Protein AF-A0A4Q1HIF1-F1 (afdb_monomer)

Secondary structure (DSSP, 8-state):
--------TTSPP-----SEEEEPTTS-EEEESSHHHHHHHHHHHHHHHHHHHHHHHHHHHTT----TT--HHHHHHHHHHHH-

Nearest PDB structures (foldseek):
  6c0w-assembly1_C  TM=6.116E-01  e=8.715E+00  Homo sapiens

Radius of gyration: 23.13 Å; Cα contacts (8 Å, |Δi|>4): 62; chains: 1; bounding box: 42×39×68 Å

Foldseek 3Di:
DDPDPPDDPPDDDDDDPPQDWDQALVRDIDTDGDPVSNVVRNVVRVVLVVLLVVLCVLCVVLVHDDDPPQHNVRSVVSSVVSVD

Mean predicted aligned error: 11.09 Å

Organism: NCBI:txid1750518

pLDDT: mean 82.83, std 10.45, range [46.25, 94.75]

Solvent-accessible surface area (backbone atoms only — not comparable to full-atom values): 5325 Å² total; per-residue (Å²): 134,85,85,76,78,86,73,72,89,78,62,80,89,73,90,65,81,52,70,37,82,44,74,39,76,90,70,48,76,46,78,21,72,46,72,70,51,40,51,52,51,55,51,55,32,54,53,55,52,54,55,39,51,54,45,53,51,55,29,45,76,73,71,44,85,79,59,98,84,59,51,59,72,58,46,52,50,53,44,52,63,74,73,108

Structure (mmCIF, N/CA/C/O backbone):
data_AF-A0A4Q1HIF1-F1
#
_entry.id   AF-A0A4Q1HIF1-F1
#
loop_
_atom_site.group_PDB
_atom_site.id
_atom_site.type_symbol
_atom_site.label_atom_id
_atom_site.label_alt_id
_atom_site.label_comp_id
_atom_site.label_asym_id
_atom_site.label_entity_id
_atom_site.label_seq_id
_atom_site.pdbx_PDB_ins_code
_atom_site.Cartn_x
_atom_site.Cartn_y
_atom_site.Cartn_z
_atom_site.occupancy
_atom_site.B_iso_or_equiv
_atom_site.auth_seq_id
_atom_site.auth_comp_id
_atom_site.auth_asym_id
_atom_site.auth_atom_id
_atom_site.pdbx_PDB_model_num
ATOM 1 N N . MET A 1 1 ? 25.651 30.277 -37.693 1.00 46.25 1 MET A N 1
ATOM 2 C CA . MET A 1 1 ? 25.479 29.107 -36.805 1.00 46.25 1 MET A CA 1
ATOM 3 C C . MET A 1 1 ? 24.353 28.260 -37.376 1.00 46.25 1 MET A C 1
ATOM 5 O O . MET A 1 1 ? 23.231 28.740 -37.438 1.00 46.25 1 MET A O 1
ATOM 9 N N . GLN A 1 2 ? 24.662 27.082 -37.924 1.00 48.25 2 GLN A N 1
ATOM 10 C CA . GLN A 1 2 ? 23.645 26.182 -38.478 1.00 48.25 2 GLN A CA 1
ATOM 11 C C . GLN A 1 2 ? 22.939 25.471 -37.322 1.00 48.25 2 GLN A C 1
ATOM 13 O O . GLN A 1 2 ? 23.574 24.725 -36.583 1.00 48.25 2 GLN A O 1
ATOM 18 N N . ASN A 1 3 ? 21.642 25.723 -37.169 1.00 55.78 3 ASN A N 1
ATOM 19 C CA . ASN A 1 3 ? 20.781 25.056 -36.200 1.00 55.78 3 ASN A CA 1
ATOM 20 C C . ASN A 1 3 ? 20.450 23.656 -36.752 1.00 55.78 3 ASN A C 1
ATOM 22 O O . ASN A 1 3 ? 19.503 23.498 -37.523 1.00 55.78 3 ASN A O 1
ATOM 26 N N . ARG A 1 4 ? 21.303 22.660 -36.476 1.00 58.81 4 ARG A N 1
ATOM 27 C CA . ARG A 1 4 ? 21.051 21.266 -36.869 1.00 58.81 4 ARG A CA 1
ATOM 28 C C . ARG A 1 4 ? 20.041 20.676 -35.892 1.00 58.81 4 ARG A C 1
ATOM 30 O O . ARG A 1 4 ? 20.270 20.646 -34.691 1.00 58.81 4 ARG A O 1
ATOM 37 N N . ASN A 1 5 ? 18.888 20.273 -36.411 1.00 64.19 5 ASN A N 1
ATOM 38 C CA . ASN A 1 5 ? 17.876 19.567 -35.641 1.00 64.19 5 ASN A CA 1
ATOM 39 C C . ASN A 1 5 ? 18.281 18.085 -35.583 1.00 64.19 5 ASN A C 1
ATOM 41 O O . ASN A 1 5 ? 17.951 17.329 -36.492 1.00 64.19 5 ASN A O 1
ATOM 45 N N . ASP A 1 6 ? 19.018 17.684 -34.544 1.00 64.81 6 ASP A N 1
ATOM 46 C CA . ASP A 1 6 ? 19.544 16.319 -34.330 1.00 64.81 6 ASP A CA 1
ATOM 47 C C . ASP A 1 6 ? 18.461 15.290 -33.928 1.00 64.81 6 ASP A C 1
ATOM 49 O O . ASP A 1 6 ? 18.720 14.305 -33.234 1.00 64.81 6 ASP A O 1
ATOM 53 N N . ARG A 1 7 ? 17.205 15.500 -34.334 1.00 69.38 7 ARG A N 1
ATOM 54 C CA . ARG A 1 7 ? 16.111 14.565 -34.053 1.00 69.38 7 ARG A CA 1
ATOM 55 C C . ARG A 1 7 ? 16.099 13.472 -35.117 1.00 69.38 7 ARG A C 1
ATOM 57 O O . ARG A 1 7 ? 15.657 13.682 -36.242 1.00 69.38 7 ARG A O 1
ATOM 64 N N . ASN A 1 8 ? 16.602 12.296 -34.752 1.00 67.81 8 ASN A N 1
ATOM 65 C CA . ASN A 1 8 ? 16.577 11.105 -35.597 1.00 67.81 8 ASN A CA 1
ATOM 66 C C . ASN A 1 8 ? 15.191 10.434 -35.540 1.00 67.81 8 ASN A C 1
ATOM 68 O O . ASN A 1 8 ? 14.908 9.654 -34.636 1.00 67.81 8 ASN A O 1
ATOM 72 N N . PHE A 1 9 ? 14.325 10.747 -36.506 1.00 69.69 9 PHE A N 1
ATOM 73 C CA . PHE A 1 9 ? 12.948 10.231 -36.584 1.00 69.69 9 PHE A CA 1
ATOM 74 C C . PHE A 1 9 ? 12.838 8.792 -37.119 1.00 69.69 9 PHE A C 1
ATOM 76 O O . PHE A 1 9 ? 11.740 8.246 -37.169 1.00 69.69 9 PHE A O 1
ATOM 83 N N . THR A 1 10 ? 13.951 8.178 -37.532 1.00 79.06 10 THR A N 1
ATOM 84 C CA . THR A 1 10 ? 13.992 6.828 -38.123 1.00 79.06 10 THR A CA 1
ATOM 85 C C . THR A 1 10 ? 14.727 5.810 -37.252 1.00 79.06 1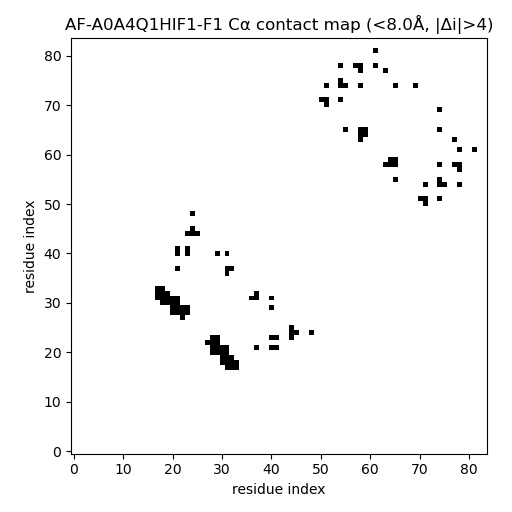0 THR A C 1
ATOM 87 O O . THR A 1 10 ? 14.967 4.688 -37.693 1.00 79.06 10 THR A O 1
ATOM 90 N N . ALA A 1 11 ? 15.128 6.186 -36.034 1.00 77.56 11 ALA A N 1
ATOM 91 C CA . ALA A 1 11 ? 15.741 5.251 -35.100 1.00 77.56 11 ALA A CA 1
ATOM 92 C C . ALA A 1 11 ? 14.755 4.116 -34.746 1.00 77.56 11 ALA A C 1
ATOM 94 O O . ALA A 1 11 ? 13.556 4.376 -34.606 1.00 77.56 11 ALA A O 1
ATOM 95 N N . PRO A 1 12 ? 15.229 2.863 -34.598 1.00 82.44 12 PRO A N 1
ATOM 96 C CA . PRO A 1 12 ? 14.375 1.769 -34.155 1.00 82.44 12 PRO A CA 1
ATOM 97 C C . PRO A 1 12 ? 13.823 2.078 -32.761 1.00 82.44 12 PRO A C 1
ATOM 99 O O . PRO A 1 12 ? 14.557 2.523 -31.877 1.00 82.44 12 PRO A O 1
ATOM 102 N N . TYR A 1 13 ? 12.525 1.844 -32.570 1.00 83.31 13 TYR A N 1
ATOM 103 C CA . TYR A 1 13 ? 11.900 1.978 -31.261 1.00 83.31 13 TYR A CA 1
ATOM 104 C C . TYR A 1 13 ? 12.510 0.959 -30.295 1.00 83.31 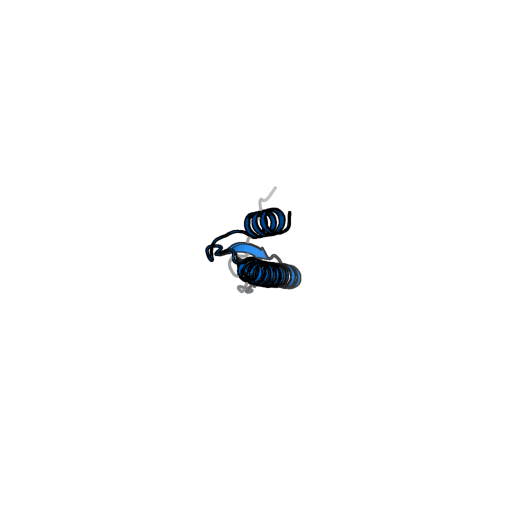13 TYR A C 1
ATOM 106 O O . TYR A 1 13 ? 12.500 -0.243 -30.561 1.00 83.31 13 TYR A O 1
ATOM 114 N N . VAL A 1 14 ? 13.024 1.449 -29.169 1.00 85.81 14 VAL A N 1
ATOM 115 C CA . VAL A 1 14 ? 13.473 0.619 -28.052 1.00 85.81 14 VAL A CA 1
ATOM 116 C C . VAL A 1 14 ? 12.415 0.739 -26.969 1.00 85.81 14 VAL A C 1
ATOM 118 O O . VAL A 1 14 ? 12.180 1.834 -26.458 1.00 85.81 14 VAL A O 1
ATOM 121 N N . PHE A 1 15 ? 11.761 -0.374 -26.639 1.00 89.62 15 PHE A N 1
ATOM 122 C CA . PHE A 1 15 ? 10.830 -0.398 -25.520 1.00 89.62 15 PHE A CA 1
ATOM 123 C C . PHE A 1 15 ? 11.594 -0.107 -24.228 1.00 89.62 15 PHE A C 1
ATOM 125 O O . PHE A 1 15 ? 12.569 -0.787 -23.908 1.00 89.62 15 PHE A O 1
ATOM 132 N N . GLN A 1 16 ? 11.146 0.914 -23.505 1.00 89.12 16 GLN A N 1
ATOM 133 C CA . GLN A 1 16 ? 11.586 1.191 -22.148 1.00 89.12 16 GLN A CA 1
ATOM 134 C C . GLN A 1 16 ? 10.445 0.809 -21.219 1.00 89.12 16 GLN A C 1
ATOM 136 O O . GLN A 1 16 ? 9.352 1.363 -21.317 1.00 89.12 16 GLN A O 1
ATOM 141 N N . GLU A 1 17 ? 10.699 -0.165 -20.350 1.00 91.56 17 GLU A N 1
ATOM 142 C CA . GLU A 1 17 ? 9.715 -0.611 -19.362 1.00 91.56 17 GLU A CA 1
ATOM 143 C C . GLU A 1 17 ? 9.429 0.473 -18.316 1.00 91.56 17 GLU A C 1
ATOM 145 O O . GLU A 1 17 ? 8.303 0.591 -17.842 1.00 91.56 17 GLU A O 1
ATOM 150 N N . TYR A 1 18 ? 10.437 1.285 -17.997 1.00 94.00 18 TYR A N 1
ATOM 151 C CA . TYR A 1 18 ? 10.368 2.333 -16.989 1.00 94.00 18 TYR A CA 1
ATOM 152 C C . TYR A 1 18 ? 10.500 3.723 -17.629 1.00 94.00 18 TYR A C 1
ATOM 154 O O . TYR A 1 18 ? 11.210 3.870 -18.629 1.00 94.00 18 TYR A O 1
ATOM 162 N N . PRO A 1 19 ? 9.872 4.759 -17.048 1.00 94.44 19 PRO A N 1
ATOM 163 C CA . PRO A 1 19 ? 9.069 4.714 -15.826 1.00 94.44 19 PRO A CA 1
ATOM 164 C C . PRO A 1 19 ? 7.669 4.113 -16.048 1.00 94.44 19 PRO A C 1
ATOM 166 O O . PRO A 1 19 ? 7.063 4.316 -17.101 1.00 94.44 19 PRO A O 1
ATOM 169 N 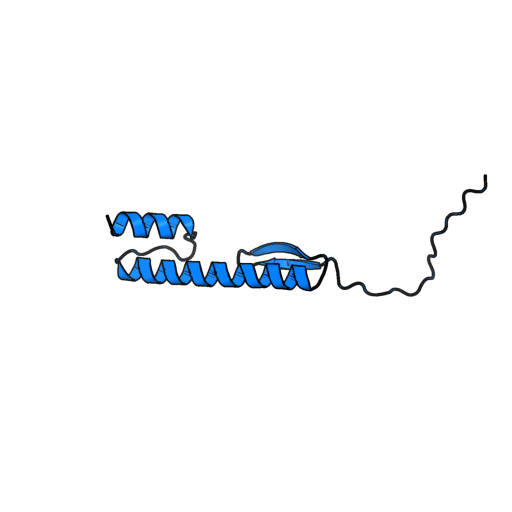N . LYS A 1 20 ? 7.133 3.403 -15.045 1.00 94.31 20 LYS A N 1
ATOM 170 C CA . LYS A 1 20 ? 5.788 2.794 -15.086 1.00 94.31 20 LYS A CA 1
ATOM 171 C C . LYS A 1 20 ? 4.945 3.135 -13.862 1.00 94.31 20 LYS A C 1
ATOM 173 O O . LYS A 1 20 ? 5.466 3.365 -12.776 1.00 94.31 20 LYS A O 1
ATOM 178 N N . TRP A 1 21 ? 3.626 3.159 -14.046 1.00 94.75 21 TRP A N 1
ATOM 179 C CA . TRP A 1 21 ? 2.664 3.371 -12.963 1.00 94.75 21 TRP A CA 1
ATOM 180 C C . TRP A 1 21 ? 2.344 2.053 -12.257 1.00 94.75 21 TRP A C 1
ATOM 182 O O . TRP A 1 21 ? 1.798 1.139 -12.874 1.00 94.75 21 TRP A O 1
ATOM 192 N N . VAL A 1 22 ? 2.623 1.994 -10.961 1.00 92.19 22 VAL A N 1
ATOM 193 C CA . VAL A 1 22 ? 2.298 0.889 -10.055 1.00 92.19 22 VAL A CA 1
ATOM 194 C C . VAL A 1 22 ? 1.068 1.283 -9.237 1.00 92.19 22 VAL A C 1
ATOM 196 O O . VAL A 1 22 ? 0.947 2.432 -8.813 1.00 92.19 22 VAL A O 1
ATOM 199 N N . THR A 1 23 ? 0.126 0.358 -9.052 1.00 91.25 23 THR A N 1
ATOM 200 C CA . THR A 1 23 ? -1.040 0.567 -8.174 1.00 91.25 23 THR A CA 1
ATOM 201 C C . THR A 1 23 ? -0.756 -0.095 -6.834 1.00 91.25 23 THR A C 1
ATOM 203 O O . THR A 1 23 ? -0.457 -1.286 -6.811 1.00 91.25 23 THR A O 1
ATOM 206 N N . LEU A 1 24 ? -0.823 0.678 -5.753 1.00 87.69 24 LEU A N 1
ATOM 207 C CA . LEU A 1 24 ? -0.614 0.193 -4.392 1.00 87.69 24 LEU A CA 1
ATOM 208 C C . LEU A 1 24 ? -1.888 -0.472 -3.843 1.00 87.69 24 LEU A C 1
ATOM 210 O O . LEU A 1 24 ? -2.971 -0.349 -4.424 1.00 87.69 24 LEU A O 1
ATOM 214 N N . ALA A 1 25 ? -1.765 -1.156 -2.706 1.00 78.25 25 ALA A N 1
ATOM 215 C CA . ALA A 1 25 ? -2.873 -1.810 -2.007 1.00 78.25 25 ALA A CA 1
ATOM 216 C C . ALA A 1 25 ? -4.015 -0.849 -1.619 1.00 78.25 25 ALA A C 1
ATOM 218 O O . ALA A 1 25 ? -5.190 -1.214 -1.671 1.00 78.25 25 ALA A O 1
ATOM 219 N N . ASP A 1 26 ? -3.690 0.410 -1.316 1.00 73.50 26 ASP A N 1
ATOM 220 C CA . ASP A 1 26 ? -4.667 1.465 -1.018 1.00 73.50 26 ASP A CA 1
ATOM 221 C C . ASP A 1 26 ? -5.414 1.991 -2.268 1.00 73.50 26 ASP A C 1
ATOM 223 O O . ASP A 1 26 ? -6.334 2.807 -2.163 1.00 73.50 26 ASP A O 1
ATOM 227 N N . GLY A 1 27 ? -5.043 1.515 -3.4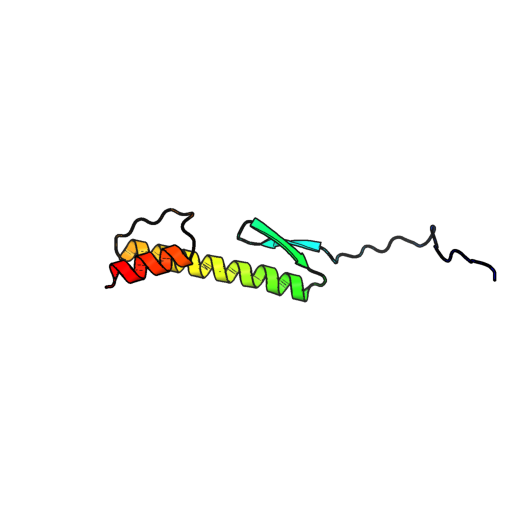62 1.00 79.00 27 GLY A N 1
ATOM 228 C CA . GLY A 1 27 ? -5.584 1.940 -4.751 1.00 79.00 27 GLY A CA 1
ATOM 229 C C . GLY A 1 27 ? -4.962 3.224 -5.311 1.00 79.00 27 GLY A C 1
ATOM 230 O O . GLY A 1 27 ? -5.351 3.660 -6.401 1.00 79.00 27 GLY A O 1
ATOM 231 N N . SER A 1 28 ? -4.004 3.833 -4.609 1.00 84.56 28 SER A N 1
ATOM 232 C CA . SER A 1 28 ? -3.218 4.952 -5.121 1.00 84.56 28 SER A CA 1
ATOM 233 C C . SER A 1 28 ? -2.242 4.487 -6.209 1.00 84.56 28 SER A C 1
ATOM 235 O O . SER A 1 28 ? -1.928 3.301 -6.346 1.00 84.56 28 SER A O 1
ATOM 237 N N . LYS A 1 29 ? -1.797 5.427 -7.051 1.00 92.69 29 LYS A N 1
ATOM 238 C CA . LYS A 1 29 ? -0.854 5.154 -8.141 1.00 92.69 29 LYS A CA 1
ATOM 239 C C . LYS A 1 29 ? 0.459 5.873 -7.890 1.00 92.69 29 LYS A C 1
ATOM 241 O O . LYS A 1 29 ? 0.465 7.093 -7.743 1.00 92.69 29 LYS A O 1
ATOM 246 N N . MET A 1 30 ? 1.553 5.122 -7.927 1.00 91.56 30 MET A N 1
ATOM 247 C CA . MET A 1 30 ? 2.917 5.622 -7.763 1.00 91.56 30 MET A CA 1
ATOM 248 C C . MET A 1 30 ? 3.742 5.322 -9.014 1.00 91.56 30 MET A C 1
ATOM 250 O O . MET A 1 30 ? 3.514 4.323 -9.695 1.00 91.56 30 MET A O 1
ATOM 254 N N . LEU A 1 31 ? 4.671 6.213 -9.357 1.00 94.44 31 LEU A N 1
ATOM 255 C CA . LEU A 1 31 ? 5.550 6.045 -10.513 1.00 94.44 31 LEU A CA 1
ATOM 256 C C . LEU A 1 31 ? 6.851 5.369 -10.066 1.00 94.44 31 LEU A C 1
ATOM 258 O O . LEU A 1 31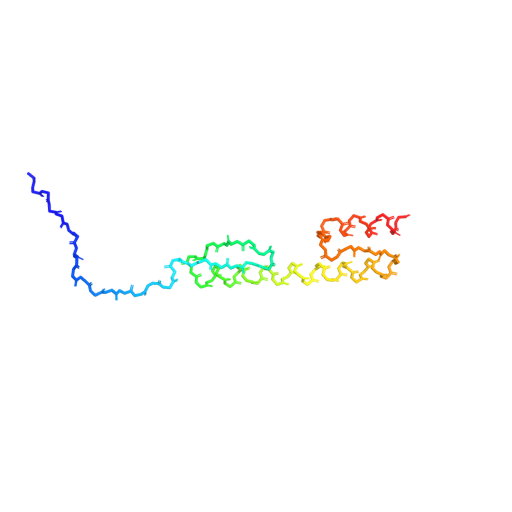 ? 7.557 5.925 -9.231 1.00 94.44 31 LEU A O 1
ATOM 262 N N . ALA A 1 32 ? 7.171 4.215 -10.647 1.00 94.62 32 ALA A N 1
ATOM 263 C CA . ALA A 1 32 ? 8.454 3.542 -10.472 1.00 94.62 32 ALA A CA 1
ATOM 264 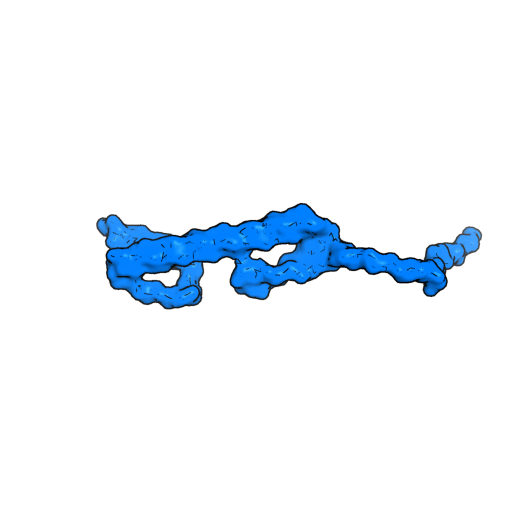C C . ALA A 1 32 ? 9.370 3.859 -11.659 1.00 94.62 32 ALA A C 1
ATOM 266 O O . ALA A 1 32 ? 8.978 3.669 -12.815 1.00 94.62 32 ALA A O 1
ATOM 267 N N . ASN A 1 33 ? 10.588 4.330 -11.391 1.00 93.88 33 ASN A N 1
ATOM 268 C CA . ASN A 1 33 ? 11.578 4.666 -12.421 1.00 93.88 33 ASN A CA 1
ATOM 269 C C . ASN A 1 33 ? 12.531 3.504 -12.738 1.00 93.88 33 ASN A C 1
ATOM 271 O O . ASN A 1 33 ? 13.284 3.580 -13.708 1.00 93.88 33 ASN A O 1
ATOM 275 N N . ASN A 1 34 ? 12.513 2.446 -11.930 1.00 94.62 34 ASN A N 1
ATOM 276 C CA . ASN A 1 34 ? 13.306 1.230 -12.087 1.00 94.62 34 ASN A CA 1
ATOM 277 C C . ASN A 1 34 ? 12.641 0.061 -11.332 1.00 94.62 34 ASN A C 1
ATOM 279 O O . ASN A 1 34 ? 11.639 0.253 -10.640 1.00 94.62 34 ASN A O 1
ATOM 283 N N . ALA A 1 35 ? 13.196 -1.142 -11.497 1.00 93.00 35 ALA A N 1
ATOM 284 C CA . ALA A 1 35 ? 12.680 -2.361 -10.874 1.00 93.00 35 ALA A CA 1
ATOM 285 C C . ALA A 1 35 ? 12.776 -2.330 -9.339 1.00 93.00 35 ALA A C 1
ATOM 287 O O . ALA A 1 35 ? 11.841 -2.754 -8.667 1.00 93.00 35 ALA A O 1
ATOM 288 N N . ASP A 1 36 ? 13.857 -1.769 -8.789 1.00 91.94 36 ASP A N 1
ATOM 289 C CA . ASP A 1 36 ? 14.060 -1.688 -7.337 1.00 91.94 36 ASP A CA 1
ATOM 290 C C . ASP A 1 36 ? 12.993 -0.788 -6.681 1.00 91.94 36 ASP A C 1
ATOM 292 O O . ASP A 1 36 ? 12.429 -1.121 -5.642 1.00 91.94 36 ASP A O 1
ATOM 296 N N . GLU A 1 37 ? 12.657 0.342 -7.314 1.00 90.81 37 GLU A N 1
ATOM 297 C CA . GLU A 1 37 ? 11.586 1.238 -6.867 1.00 90.81 37 GLU A CA 1
ATOM 298 C C . GLU A 1 37 ? 10.211 0.566 -6.921 1.00 90.81 37 GLU A C 1
ATOM 300 O O . GLU A 1 37 ? 9.397 0.771 -6.023 1.00 90.81 37 GLU A O 1
ATOM 305 N N . GLU A 1 38 ? 9.935 -0.244 -7.946 1.00 90.62 38 GLU A N 1
ATOM 306 C CA . GLU A 1 38 ? 8.699 -1.030 -7.995 1.00 90.62 38 GLU A CA 1
ATOM 307 C C . GLU A 1 38 ? 8.631 -2.040 -6.846 1.00 90.62 38 GLU A C 1
ATOM 309 O O . GLU A 1 38 ? 7.596 -2.124 -6.186 1.00 90.62 38 GLU A O 1
ATOM 314 N N . GLU A 1 39 ? 9.711 -2.781 -6.587 1.00 88.44 39 GLU A N 1
ATOM 315 C CA . GLU A 1 39 ? 9.748 -3.785 -5.520 1.00 88.44 39 GLU A CA 1
ATOM 316 C C . GLU A 1 39 ? 9.500 -3.150 -4.147 1.00 88.44 39 GLU A C 1
ATOM 318 O O . GLU A 1 39 ? 8.684 -3.655 -3.374 1.00 88.44 39 GLU A O 1
ATOM 323 N N . VAL A 1 40 ? 10.119 -1.998 -3.872 1.00 87.81 40 VAL A N 1
ATOM 324 C CA . VAL A 1 40 ? 9.895 -1.242 -2.629 1.00 87.81 40 VAL A CA 1
ATOM 325 C C . VAL A 1 40 ? 8.441 -0.782 -2.507 1.00 87.81 40 VAL A C 1
ATOM 327 O O . VAL A 1 40 ? 7.846 -0.913 -1.438 1.00 87.81 40 VAL A O 1
ATOM 330 N N . LEU A 1 41 ? 7.851 -0.262 -3.587 1.00 85.38 41 LEU A N 1
ATOM 331 C CA . LEU A 1 41 ? 6.463 0.210 -3.593 1.00 85.38 41 LEU A CA 1
ATOM 332 C C . LEU A 1 41 ? 5.467 -0.932 -3.350 1.00 85.38 41 LEU A C 1
ATOM 334 O O . LEU A 1 41 ? 4.546 -0.792 -2.545 1.00 85.38 41 LEU A O 1
ATOM 338 N N . VAL A 1 42 ? 5.656 -2.069 -4.022 1.00 82.25 42 VAL A N 1
ATOM 339 C CA . VAL A 1 42 ? 4.795 -3.246 -3.852 1.00 82.25 42 VAL A CA 1
ATOM 340 C C . VAL A 1 42 ? 4.977 -3.849 -2.459 1.00 82.25 42 VAL A C 1
ATOM 342 O O . VAL A 1 42 ? 3.979 -4.138 -1.800 1.00 82.25 42 VAL A O 1
ATOM 345 N N . GLY A 1 43 ? 6.218 -3.983 -1.983 1.00 77.25 43 GLY A N 1
ATOM 346 C CA . GLY A 1 43 ? 6.530 -4.510 -0.654 1.00 77.25 43 GLY A CA 1
ATOM 347 C C . GLY A 1 43 ? 5.893 -3.690 0.468 1.00 77.25 43 GLY A C 1
ATOM 348 O O . GLY A 1 43 ? 5.160 -4.247 1.281 1.00 77.25 43 GLY A O 1
ATOM 349 N N . ALA A 1 44 ? 6.063 -2.363 0.446 1.00 72.12 44 ALA A N 1
ATOM 350 C CA . ALA A 1 44 ? 5.471 -1.473 1.448 1.00 72.12 44 ALA A CA 1
ATOM 351 C C . ALA A 1 44 ? 3.939 -1.602 1.521 1.00 72.12 44 ALA A C 1
ATOM 353 O O . ALA A 1 44 ? 3.359 -1.579 2.603 1.00 72.12 44 ALA A O 1
ATOM 354 N N . SER A 1 45 ? 3.280 -1.793 0.375 1.00 69.44 45 SER A N 1
ATOM 355 C CA . SER A 1 45 ? 1.824 -1.946 0.334 1.00 69.44 45 SER A CA 1
ATOM 356 C C . SER A 1 45 ? 1.319 -3.262 0.939 1.00 69.44 45 SER A C 1
ATOM 358 O O . SER A 1 45 ? 0.213 -3.305 1.474 1.00 69.44 45 SER A O 1
ATOM 360 N N . LEU A 1 46 ? 2.121 -4.331 0.883 1.00 68.94 46 LEU A N 1
ATOM 361 C CA . LEU A 1 46 ? 1.774 -5.623 1.480 1.00 68.94 46 LEU A CA 1
ATOM 362 C C . LEU A 1 46 ? 1.898 -5.591 3.007 1.00 68.94 46 LEU A C 1
ATOM 364 O O . LEU A 1 46 ? 1.074 -6.201 3.691 1.00 68.94 46 LEU A O 1
ATOM 368 N N . ASP A 1 47 ? 2.895 -4.877 3.529 1.00 70.12 47 ASP A N 1
ATOM 369 C CA . ASP A 1 47 ? 3.116 -4.745 4.9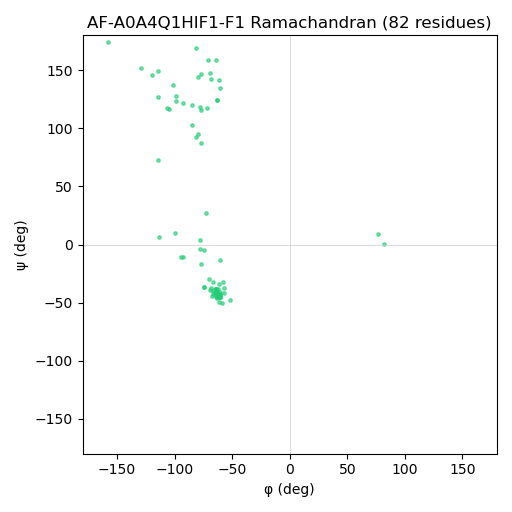71 1.00 70.12 47 ASP A CA 1
ATOM 370 C C . ASP A 1 47 ? 1.972 -3.960 5.641 1.00 70.12 47 ASP A C 1
ATOM 372 O O . ASP A 1 47 ? 1.439 -4.385 6.668 1.00 70.12 47 ASP A O 1
ATOM 376 N N . GLU A 1 48 ? 1.503 -2.872 5.015 1.00 70.31 48 GLU A N 1
ATOM 377 C CA . 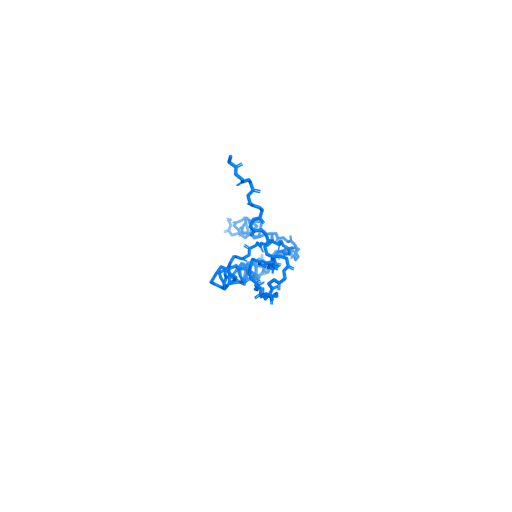GLU A 1 48 ? 0.381 -2.073 5.534 1.00 70.31 48 GLU A CA 1
ATOM 378 C C . GLU A 1 48 ? -0.937 -2.866 5.634 1.00 70.31 48 GLU A C 1
ATOM 380 O O . GLU A 1 48 ? -1.696 -2.709 6.598 1.00 70.31 48 GLU A O 1
ATOM 385 N N . ASP A 1 49 ? -1.219 -3.738 4.662 1.00 70.94 49 ASP A N 1
ATOM 386 C CA . ASP A 1 49 ? -2.421 -4.579 4.675 1.00 70.94 49 ASP A CA 1
ATOM 387 C C . ASP A 1 49 ? -2.361 -5.651 5.777 1.00 70.94 49 ASP A C 1
ATOM 389 O O . ASP A 1 49 ? -3.368 -5.896 6.453 1.00 70.94 49 ASP A O 1
ATOM 393 N N . GLN A 1 50 ? -1.186 -6.253 6.010 1.00 73.25 50 GLN A N 1
ATOM 394 C CA . GLN A 1 50 ? -0.990 -7.213 7.104 1.00 73.25 50 GLN A CA 1
ATOM 395 C C . GLN A 1 50 ? -1.203 -6.556 8.471 1.00 73.25 50 GLN A C 1
ATOM 397 O O . GLN A 1 50 ? -1.903 -7.111 9.326 1.00 73.25 50 GLN A O 1
ATOM 402 N N . ASP A 1 51 ? -0.671 -5.347 8.658 1.00 77.69 51 ASP A N 1
ATOM 403 C CA . ASP A 1 51 ? -0.843 -4.580 9.891 1.00 77.69 51 ASP A CA 1
ATOM 404 C C . ASP A 1 51 ? -2.308 -4.190 10.123 1.00 77.69 51 ASP A C 1
ATOM 406 O O . ASP A 1 51 ? -2.830 -4.308 11.241 1.00 77.69 51 ASP A O 1
ATOM 410 N N . ARG A 1 52 ? -3.024 -3.778 9.070 1.00 83.06 52 ARG A N 1
ATOM 411 C CA . ARG A 1 52 ? -4.453 -3.449 9.166 1.00 83.06 52 ARG A CA 1
ATOM 412 C C . ARG A 1 52 ? -5.286 -4.660 9.580 1.00 83.06 52 ARG A C 1
ATOM 414 O O . ARG A 1 52 ? -6.170 -4.535 10.434 1.00 83.06 52 ARG A O 1
ATOM 421 N N . ASP A 1 53 ? -5.031 -5.818 8.984 1.00 84.06 53 ASP A N 1
ATOM 422 C CA . ASP A 1 53 ? -5.787 -7.035 9.270 1.00 84.06 53 ASP A CA 1
ATOM 423 C C . ASP A 1 53 ? -5.509 -7.548 10.694 1.00 84.06 53 ASP A C 1
ATOM 425 O O . ASP A 1 53 ? -6.448 -7.931 11.403 1.00 84.06 53 ASP A O 1
ATOM 429 N N . ALA A 1 54 ? -4.262 -7.446 11.170 1.00 86.38 54 ALA A N 1
ATOM 430 C CA . ALA A 1 54 ? -3.904 -7.732 12.560 1.00 86.38 54 ALA A CA 1
ATOM 431 C C . ALA A 1 54 ? -4.635 -6.805 13.549 1.00 86.38 54 ALA A C 1
ATOM 433 O O . ALA A 1 54 ? -5.172 -7.261 14.565 1.00 86.38 54 ALA A O 1
ATOM 434 N N . LEU A 1 55 ? -4.728 -5.508 13.240 1.00 87.00 55 LEU A N 1
ATOM 435 C CA . LEU A 1 55 ? -5.477 -4.550 14.056 1.00 87.00 55 LEU A CA 1
ATOM 436 C C . LEU A 1 55 ? -6.984 -4.831 14.043 1.00 87.00 55 LEU A C 1
ATOM 438 O O . LEU A 1 55 ? -7.627 -4.759 15.090 1.00 87.00 55 LEU A O 1
ATOM 442 N N . MET A 1 56 ? -7.567 -5.205 12.901 1.00 88.69 56 MET A N 1
ATOM 443 C CA . MET A 1 56 ? -8.977 -5.607 12.856 1.00 88.69 56 MET A CA 1
ATOM 444 C C . MET A 1 56 ? -9.252 -6.862 13.688 1.00 88.69 56 MET A C 1
ATOM 446 O O . MET A 1 56 ? -10.281 -6.918 14.365 1.00 88.69 56 MET A O 1
ATOM 450 N N . ALA A 1 57 ? -8.361 -7.858 13.655 1.00 89.31 57 ALA A N 1
ATOM 451 C CA . ALA A 1 57 ? -8.482 -9.055 14.484 1.00 89.31 57 ALA A CA 1
ATOM 452 C C . ALA A 1 57 ? -8.440 -8.696 15.976 1.00 89.31 57 ALA A C 1
ATOM 454 O O . ALA A 1 57 ? -9.360 -9.047 16.716 1.00 89.31 57 ALA A O 1
ATOM 455 N N . LYS A 1 58 ? -7.454 -7.894 16.390 1.00 87.44 58 LYS A N 1
ATOM 456 C CA . LYS A 1 58 ? -7.312 -7.433 17.778 1.00 87.44 58 LYS A CA 1
ATOM 457 C C . LYS A 1 58 ? -8.513 -6.611 18.254 1.00 87.44 58 LYS A C 1
ATOM 459 O O . LYS A 1 58 ? -8.982 -6.784 19.375 1.00 87.44 58 LYS A O 1
ATOM 464 N N . ALA A 1 59 ? -9.056 -5.739 17.406 1.00 88.94 59 ALA A N 1
ATOM 465 C CA . ALA A 1 59 ? -10.265 -4.984 17.725 1.00 88.94 59 ALA A CA 1
ATOM 466 C C . ALA A 1 59 ? -11.478 -5.913 17.936 1.00 88.94 59 ALA A C 1
ATOM 468 O O . ALA A 1 59 ? -12.223 -5.737 18.899 1.00 88.94 59 ALA A O 1
ATOM 469 N N . LYS A 1 60 ? -11.646 -6.940 17.092 1.00 88.00 60 LYS A N 1
ATOM 470 C CA . LYS A 1 60 ? -12.717 -7.940 17.247 1.00 88.00 60 LYS A CA 1
ATOM 471 C C . LYS A 1 60 ? -12.579 -8.766 18.525 1.00 88.00 60 LYS A C 1
ATOM 473 O O . LYS A 1 60 ? -13.591 -9.043 19.161 1.00 88.00 60 LYS A O 1
ATOM 478 N N . GLU A 1 61 ? -11.359 -9.129 18.921 1.00 90.69 61 GLU A N 1
ATOM 479 C CA . GLU A 1 61 ? -11.095 -9.819 20.196 1.00 90.69 61 GLU A CA 1
ATOM 480 C C . GLU A 1 61 ? -11.516 -8.981 21.410 1.00 90.69 61 GLU A C 1
ATOM 482 O O . GLU A 1 61 ? -12.025 -9.521 22.389 1.00 90.69 61 GLU A O 1
ATOM 487 N N . LEU A 1 62 ? -11.382 -7.655 21.317 1.00 89.25 62 LEU A N 1
ATOM 488 C CA . LEU A 1 62 ? -11.854 -6.705 22.330 1.00 89.25 62 LEU A CA 1
ATOM 489 C C . LEU A 1 62 ? -13.372 -6.449 22.266 1.00 89.25 62 LEU A C 1
ATOM 491 O O . LEU A 1 62 ? -13.890 -5.611 22.999 1.00 89.25 62 LEU A O 1
ATOM 495 N N . GLY A 1 63 ? -14.104 -7.146 21.390 1.00 89.06 63 GLY A N 1
ATOM 496 C CA . GLY A 1 63 ? -15.544 -6.966 21.197 1.00 89.06 63 GLY A CA 1
ATOM 497 C C . GLY A 1 63 ? -15.923 -5.722 20.386 1.00 89.06 63 GLY A C 1
ATOM 498 O O . GLY A 1 63 ? -17.105 -5.389 20.294 1.00 89.06 63 GLY A O 1
ATOM 499 N N . LEU A 1 64 ? -14.952 -5.035 19.775 1.00 87.69 64 LEU A N 1
ATOM 500 C CA . LEU A 1 64 ? -15.205 -3.917 18.869 1.00 87.69 64 LEU A CA 1
ATOM 501 C C . LEU A 1 64 ? -15.603 -4.452 17.488 1.00 87.69 64 LEU A C 1
ATOM 503 O O . LEU A 1 64 ? -15.064 -5.447 17.006 1.00 87.69 64 LEU A O 1
ATOM 507 N N . ASN A 1 65 ? -16.513 -3.753 16.805 1.00 86.88 65 ASN A N 1
ATOM 508 C CA . ASN A 1 65 ? -16.919 -4.096 15.440 1.00 86.88 65 ASN A CA 1
ATOM 509 C C . ASN A 1 65 ? -16.504 -2.998 14.443 1.00 86.88 65 ASN A C 1
ATOM 511 O O . ASN A 1 65 ? -17.355 -2.221 13.995 1.00 86.88 65 ASN A O 1
ATOM 515 N N . PRO A 1 66 ? -15.201 -2.868 14.129 1.00 85.44 66 PRO A N 1
ATOM 516 C CA . PRO A 1 66 ? -14.742 -1.879 13.167 1.00 85.44 66 PRO A CA 1
ATOM 517 C C . PRO A 1 66 ? -15.210 -2.228 11.750 1.00 85.44 66 PRO A C 1
ATOM 519 O O . PRO A 1 66 ? -15.232 -3.385 11.331 1.00 85.44 66 PRO A O 1
ATOM 522 N N . HIS A 1 67 ? -15.561 -1.200 10.978 1.00 87.94 67 HIS A N 1
ATOM 523 C CA . HIS A 1 67 ? -15.907 -1.363 9.570 1.00 87.94 67 HIS A CA 1
ATOM 524 C C . HIS A 1 67 ? -14.656 -1.737 8.758 1.00 87.94 67 HIS A C 1
ATOM 526 O O . HIS A 1 67 ? -13.577 -1.221 9.033 1.00 87.94 67 HIS A O 1
ATOM 532 N N . HIS A 1 68 ? -14.789 -2.533 7.694 1.00 81.19 68 HIS A N 1
ATOM 533 C CA . HIS A 1 68 ? -13.652 -2.955 6.854 1.00 81.19 68 HIS A CA 1
ATOM 534 C C . HIS A 1 68 ? -12.889 -1.802 6.165 1.00 81.19 68 HIS A C 1
ATOM 536 O O . HIS A 1 68 ? -11.800 -2.002 5.647 1.00 81.19 68 HIS A O 1
ATOM 542 N N . LYS A 1 69 ? -13.464 -0.593 6.152 1.00 82.19 69 LYS A N 1
ATOM 543 C CA . LYS A 1 69 ? -12.837 0.646 5.643 1.00 82.19 69 LYS A CA 1
ATOM 544 C C . LYS A 1 69 ? -12.256 1.533 6.745 1.00 82.19 69 LYS A C 1
ATOM 546 O O . LYS A 1 69 ? -11.963 2.700 6.506 1.00 82.19 69 LYS A O 1
ATOM 551 N N . THR A 1 70 ? -12.190 1.033 7.973 1.00 82.88 70 THR A N 1
ATOM 552 C CA . THR A 1 70 ? -11.589 1.775 9.081 1.00 82.88 70 THR A CA 1
ATOM 553 C C . THR A 1 70 ? -10.084 1.790 8.856 1.00 82.88 70 THR A C 1
ATOM 555 O O . THR A 1 70 ? -9.469 0.730 8.793 1.00 82.88 70 THR A O 1
ATOM 558 N N . GLY A 1 71 ? -9.512 2.983 8.683 1.00 83.31 71 GLY A N 1
ATOM 559 C CA . GLY A 1 71 ? -8.070 3.142 8.508 1.00 83.31 71 GLY A CA 1
ATOM 560 C C . GLY A 1 71 ? -7.286 2.710 9.750 1.00 83.31 71 GLY A C 1
ATOM 561 O O . GLY A 1 71 ? -7.830 2.689 10.859 1.00 83.31 71 GLY A O 1
ATOM 562 N N . VAL A 1 72 ? -6.004 2.398 9.550 1.00 86.94 72 VAL A N 1
ATOM 563 C CA . VAL A 1 72 ? -5.068 1.904 10.577 1.00 86.94 72 VAL A CA 1
ATOM 564 C C . VAL A 1 72 ? -5.043 2.809 11.812 1.00 86.94 72 VAL A C 1
ATOM 566 O O . VAL A 1 72 ? -5.235 2.323 12.925 1.00 86.94 72 VAL A O 1
ATOM 569 N N . GLU A 1 73 ? -4.922 4.126 11.627 1.00 86.00 73 GLU A N 1
ATOM 570 C CA . GLU A 1 73 ? -4.880 5.104 12.728 1.00 86.00 73 GLU A CA 1
ATOM 571 C C . GLU A 1 73 ? -6.124 5.026 13.627 1.00 86.00 73 GLU A C 1
ATOM 573 O O . GLU A 1 73 ? -6.041 5.048 14.856 1.00 86.00 73 GLU A O 1
ATOM 578 N N . LYS A 1 74 ? -7.303 4.877 13.014 1.00 85.69 74 LYS A N 1
ATOM 579 C CA . LYS A 1 74 ? -8.569 4.798 13.745 1.00 85.69 74 LYS A CA 1
ATOM 580 C C . LYS A 1 74 ? -8.739 3.447 14.438 1.00 85.69 74 LYS A C 1
ATOM 582 O O . LYS A 1 74 ? -9.263 3.410 15.547 1.00 85.69 74 LYS A O 1
ATOM 587 N N . LEU A 1 75 ? -8.282 2.354 13.823 1.00 87.81 75 LEU A N 1
ATOM 588 C CA . LEU A 1 75 ? -8.249 1.040 14.474 1.00 87.81 75 LEU A CA 1
ATOM 589 C C . LEU A 1 75 ? -7.362 1.067 15.724 1.00 87.81 75 LEU A C 1
ATOM 591 O O . LEU A 1 75 ? -7.785 0.594 16.776 1.00 87.81 75 LEU A O 1
ATOM 595 N N . GLN A 1 76 ? -6.171 1.666 15.631 1.00 88.50 76 GLN A N 1
ATOM 596 C CA . GLN A 1 76 ? -5.259 1.813 16.767 1.00 88.50 76 GLN A CA 1
ATOM 597 C C . GLN A 1 76 ? -5.885 2.633 17.900 1.00 88.50 76 GLN A C 1
ATOM 599 O O . GLN A 1 76 ? -5.837 2.201 19.052 1.00 88.50 76 GLN A O 1
ATOM 604 N N . ALA A 1 77 ? -6.528 3.762 17.582 1.00 88.25 77 ALA A N 1
ATOM 605 C CA . ALA A 1 77 ? -7.215 4.586 18.575 1.00 88.25 77 ALA A CA 1
ATOM 606 C C . ALA A 1 77 ? -8.345 3.821 19.291 1.00 88.25 77 ALA A C 1
ATOM 608 O O . ALA A 1 77 ? -8.409 3.836 20.516 1.00 88.25 77 ALA A O 1
ATOM 609 N N . MET A 1 78 ? -9.186 3.086 18.550 1.00 87.12 78 MET A N 1
ATOM 610 C CA . MET A 1 78 ? -10.278 2.296 19.142 1.00 87.12 78 MET A CA 1
ATOM 611 C C . MET A 1 78 ? -9.761 1.172 20.048 1.00 87.12 78 MET A C 1
ATOM 613 O O . MET A 1 78 ? -10.332 0.921 21.107 1.00 87.12 78 MET A O 1
ATOM 617 N N . ILE A 1 79 ? -8.679 0.496 19.648 1.00 90.31 79 ILE A N 1
ATOM 618 C CA . ILE A 1 79 ? -8.032 -0.534 20.473 1.00 90.31 79 ILE A CA 1
ATOM 619 C C . ILE A 1 79 ? -7.479 0.086 21.757 1.00 90.31 79 ILE A C 1
ATOM 621 O O . ILE A 1 79 ? -7.665 -0.487 22.825 1.00 90.31 79 ILE A O 1
ATOM 625 N N . ALA A 1 80 ? -6.826 1.248 21.667 1.00 90.50 80 ALA A N 1
ATOM 626 C CA . ALA A 1 80 ? -6.282 1.940 22.830 1.00 90.50 80 ALA A CA 1
ATOM 627 C C . ALA A 1 80 ? -7.384 2.375 23.811 1.00 90.50 80 ALA A C 1
ATOM 629 O O . ALA A 1 80 ? -7.233 2.173 25.011 1.00 90.50 80 ALA A O 1
ATOM 630 N N . GLU A 1 81 ? -8.505 2.904 23.310 1.00 88.25 81 GLU A N 1
ATOM 631 C CA . GLU A 1 81 ? -9.665 3.274 24.135 1.00 88.25 81 GLU A CA 1
ATOM 632 C C . GLU A 1 81 ? -10.312 2.067 24.826 1.00 88.25 81 GLU A C 1
ATOM 634 O O . GLU A 1 81 ? -10.724 2.177 25.974 1.00 88.25 81 GLU A O 1
ATOM 639 N N . ALA A 1 82 ? -10.393 0.912 24.159 1.00 85.56 82 ALA A N 1
ATOM 640 C 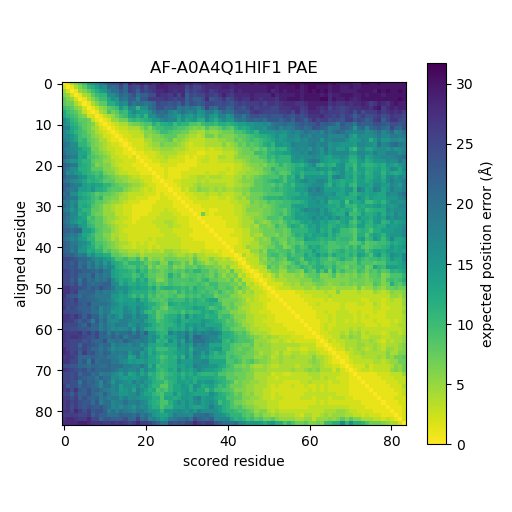CA . ALA A 1 82 ? -10.985 -0.298 24.736 1.00 85.56 82 ALA A CA 1
ATOM 641 C C . ALA A 1 82 ? -10.071 -1.025 25.738 1.00 85.56 82 ALA A C 1
ATOM 643 O O . ALA A 1 82 ? -10.539 -1.888 26.480 1.00 85.56 82 ALA A O 1
ATOM 644 N N . GLN A 1 83 ? -8.770 -0.725 25.728 1.00 82.94 83 GLN A N 1
ATOM 645 C CA . GLN A 1 83 ? -7.787 -1.285 26.660 1.00 82.94 83 GLN A CA 1
ATOM 646 C C . GLN A 1 83 ? -7.535 -0.397 27.890 1.00 82.94 83 GLN A C 1
ATOM 648 O O . GLN A 1 83 ? -6.864 -0.859 28.816 1.00 82.94 83 GLN A O 1
ATOM 653 N N . ALA A 1 84 ? -8.026 0.845 27.886 1.00 71.06 84 ALA A N 1
ATOM 654 C CA . ALA A 1 84 ? -7.935 1.794 28.998 1.00 71.06 84 ALA A CA 1
ATOM 655 C C . ALA A 1 84 ? -9.033 1.555 30.048 1.00 71.06 84 ALA A C 1
ATOM 657 O O . ALA A 1 84 ? -8.715 1.705 31.250 1.00 71.06 84 ALA A O 1
#

Sequence (84 aa):
MQNRNDRNFTAPYVFQEYPKWVTLADGSKMLANNADEEEVLVGASLDEDQDRDALMAKAKELGLNPHHKTGVEKLQAMIAEAQA